Protein AF-A0A7C2YPS8-F1 (afdb_monomer)

Nearest PDB structures (foldseek):
  8v47-assembly1_H  TM=6.560E-01  e=1.185E+00  Escherichia coli B185
  8v49-assembly1_D  TM=6.524E-01  e=1.807E+00  Escherichia coli B185
  8v49-assembly1_B  TM=6.677E-01  e=2.038E+00  Escherichia coli B185
  8v48-assembly1_B  TM=5.789E-01  e=1.185E+00  Escherichia coli B185
  8c3a-assembly2_BD  TM=4.395E-01  e=1.419E+00  Candida albicans

Sequence (73 aa):
MGRGHCGEEARGDRQEGDGGDFMNHRLRRDRRRGLYYVCMHLDGRRIAYLNIDDKIRSKIRNKVAEYLIVEEG

pLDDT: mean 71.42, std 20.36, range [28.7, 93.31]

Mean predicted aligned error: 13.67 Å

Solvent-accessible surface area (backbone atoms only — not comparable to full-atom values): 4944 Å² total; per-residue (Å²): 139,89,87,79,91,88,78,84,78,79,86,64,90,82,78,81,85,87,70,85,88,74,75,37,72,40,81,36,80,45,75,56,96,92,41,42,32,42,36,36,24,49,71,85,40,78,77,46,78,42,76,55,48,74,66,56,50,47,51,53,51,53,56,50,55,73,71,59,69,71,84,89,123

Secondary structure (DSSP, 8-state):
--------------------SSS--EEEEEEETTEEEEEEEETTEEEEEEE--HHHHHHHHHHHHHH------

Foldseek 3Di:
DDDDDDDPDPPDDWDFDFDDDDWRFGWGWDADPNWIWIFTDTPNHGPDIDTCDPVNVVVVVVVVVVVPPDPPD

Radius of gyration: 17.63 Å; Cα contacts (8 Å, |Δi|>4): 72; chains: 1; bounding box: 43×20×64 Å

Structure (mmCIF, N/CA/C/O backbone):
data_AF-A0A7C2YP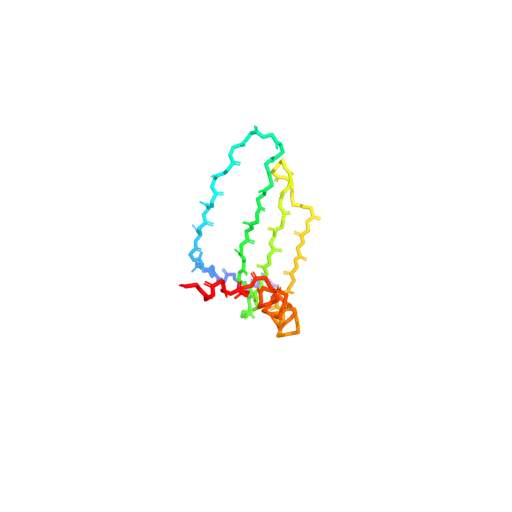S8-F1
#
_entry.id   AF-A0A7C2YPS8-F1
#
loop_
_atom_site.group_PDB
_atom_site.id
_atom_site.type_symbol
_atom_site.label_atom_id
_atom_site.label_alt_id
_atom_site.label_comp_id
_atom_site.label_asym_id
_atom_site.label_entity_id
_atom_site.label_seq_id
_atom_site.pdbx_PDB_ins_code
_atom_site.Cartn_x
_atom_site.Cartn_y
_atom_site.Cartn_z
_atom_site.occupancy
_atom_site.B_iso_or_equiv
_atom_site.auth_seq_id
_atom_site.auth_comp_id
_atom_site.auth_asym_id
_atom_site.auth_atom_id
_atom_site.pdbx_PDB_model_num
ATOM 1 N N . MET A 1 1 ? -22.626 -2.658 -34.720 1.00 37.44 1 MET A N 1
ATOM 2 C CA . MET A 1 1 ? -21.687 -3.535 -33.986 1.00 37.44 1 MET A CA 1
ATOM 3 C C . MET A 1 1 ? -21.016 -2.679 -32.925 1.00 37.44 1 MET A C 1
ATOM 5 O O . MET A 1 1 ? -20.310 -1.749 -33.282 1.00 37.44 1 MET A O 1
ATOM 9 N N . GLY A 1 2 ? -21.379 -2.874 -31.655 1.00 37.16 2 GLY A N 1
ATOM 10 C CA . GLY A 1 2 ? -20.965 -2.007 -30.547 1.00 37.16 2 GLY A CA 1
ATOM 11 C C . GLY A 1 2 ? -19.625 -2.393 -29.915 1.00 37.16 2 GLY A C 1
ATOM 12 O O . GLY A 1 2 ? -19.155 -3.511 -30.125 1.00 37.16 2 GLY A O 1
ATOM 13 N N . ARG A 1 3 ? -19.070 -1.446 -29.139 1.00 38.41 3 ARG A N 1
ATOM 14 C CA . ARG A 1 3 ? -18.107 -1.530 -28.009 1.00 38.41 3 ARG A CA 1
ATOM 15 C C . ARG A 1 3 ? -17.459 -0.140 -27.906 1.00 38.41 3 ARG A C 1
ATOM 17 O O . ARG A 1 3 ? -16.822 0.277 -28.856 1.00 38.41 3 ARG A O 1
ATOM 24 N N . GLY A 1 4 ? -17.560 0.667 -26.863 1.00 28.70 4 GLY A N 1
ATOM 25 C CA . GLY A 1 4 ? -18.126 0.572 -25.526 1.00 28.70 4 GLY A CA 1
ATOM 26 C C . GLY A 1 4 ? -17.585 1.809 -24.799 1.00 28.70 4 GLY A C 1
ATOM 27 O O . GLY A 1 4 ? -16.375 2.021 -24.786 1.00 28.70 4 GLY A O 1
ATOM 28 N N . HIS A 1 5 ? -18.474 2.660 -24.289 1.00 42.31 5 HIS A N 1
ATOM 29 C CA . HIS A 1 5 ? -18.115 3.787 -23.429 1.00 42.31 5 HIS A CA 1
ATOM 30 C C . HIS A 1 5 ? -17.473 3.290 -22.119 1.00 42.31 5 HIS A C 1
ATOM 32 O O . HIS A 1 5 ? -17.720 2.156 -21.709 1.00 42.31 5 HIS A O 1
ATOM 38 N N . CYS A 1 6 ? -16.727 4.197 -21.472 1.00 38.28 6 CYS A N 1
ATOM 39 C CA . CYS A 1 6 ? -16.417 4.294 -20.033 1.00 38.28 6 CYS A CA 1
ATOM 40 C C . CYS A 1 6 ? -14.917 4.272 -19.707 1.00 38.28 6 CYS A C 1
ATOM 42 O O . CYS A 1 6 ? -14.313 3.229 -19.462 1.00 38.28 6 CYS A O 1
ATOM 44 N N . GLY A 1 7 ? -14.349 5.471 -19.601 1.00 35.50 7 GLY A N 1
ATOM 45 C CA . GLY A 1 7 ? -13.069 5.734 -18.955 1.00 35.50 7 GLY A CA 1
ATOM 46 C C . GLY A 1 7 ? -13.147 7.066 -18.222 1.00 35.50 7 GLY A C 1
ATOM 47 O O . GLY A 1 7 ? -12.511 8.023 -18.632 1.00 35.50 7 GLY A O 1
ATOM 48 N N . GLU A 1 8 ? -13.999 7.144 -17.199 1.00 39.69 8 GLU A N 1
ATOM 49 C CA . GLU A 1 8 ? -14.110 8.315 -16.328 1.00 39.69 8 GLU A CA 1
ATOM 50 C C . GLU A 1 8 ? -12.775 8.521 -15.597 1.00 39.69 8 GLU A C 1
ATOM 52 O O . GLU A 1 8 ? -12.325 7.684 -14.807 1.00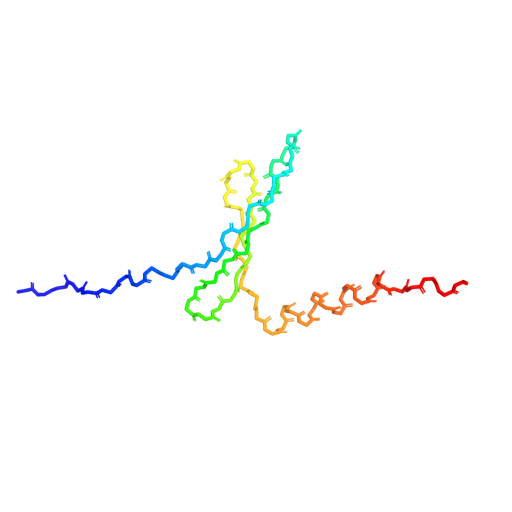 39.69 8 GLU A O 1
ATOM 57 N N . GLU A 1 9 ? -12.094 9.608 -15.950 1.00 41.69 9 GLU A N 1
ATOM 58 C CA . GLU A 1 9 ? -10.795 10.005 -15.427 1.00 41.69 9 GLU A CA 1
ATOM 59 C C . GLU A 1 9 ? -10.939 10.428 -13.963 1.00 41.69 9 GLU A C 1
ATOM 61 O O . GLU A 1 9 ? -11.284 11.566 -13.643 1.00 41.69 9 GLU A O 1
ATOM 66 N N . ALA A 1 10 ? -10.657 9.503 -13.046 1.00 42.81 10 ALA A N 1
ATOM 67 C CA . ALA A 1 10 ? -10.508 9.818 -11.635 1.00 42.81 10 ALA A CA 1
ATOM 68 C C . ALA A 1 10 ? -9.258 10.696 -11.438 1.00 42.81 10 ALA A C 1
ATOM 70 O O . ALA A 1 10 ? -8.149 10.200 -11.238 1.00 42.81 10 ALA A O 1
ATOM 71 N N . ARG A 1 11 ? -9.449 12.016 -11.505 1.00 50.44 11 ARG A N 1
ATOM 72 C CA . ARG A 1 11 ? -8.480 13.038 -11.095 1.00 50.44 11 ARG A CA 1
ATOM 73 C C . ARG A 1 11 ? -8.260 12.919 -9.583 1.00 50.44 11 ARG A C 1
ATOM 75 O O . ARG A 1 11 ? -9.030 13.449 -8.792 1.00 50.44 11 ARG A O 1
ATOM 82 N N . GLY A 1 12 ? -7.269 12.127 -9.183 1.00 43.19 12 GLY A N 1
ATOM 83 C CA . GLY A 1 12 ? -6.776 12.060 -7.808 1.00 43.19 12 GLY A CA 1
ATOM 84 C C . GLY A 1 12 ? -5.531 12.926 -7.659 1.00 43.19 12 GLY A C 1
ATOM 85 O O . GLY A 1 12 ? -4.636 12.846 -8.500 1.00 43.19 12 GLY A O 1
ATOM 86 N N . ASP A 1 13 ? -5.490 13.741 -6.607 1.00 49.81 13 ASP A N 1
ATOM 87 C CA . ASP A 1 13 ? -4.410 14.680 -6.298 1.00 49.81 13 ASP A CA 1
ATOM 88 C C . ASP A 1 13 ? -3.027 14.018 -6.372 1.00 49.81 13 ASP A C 1
ATOM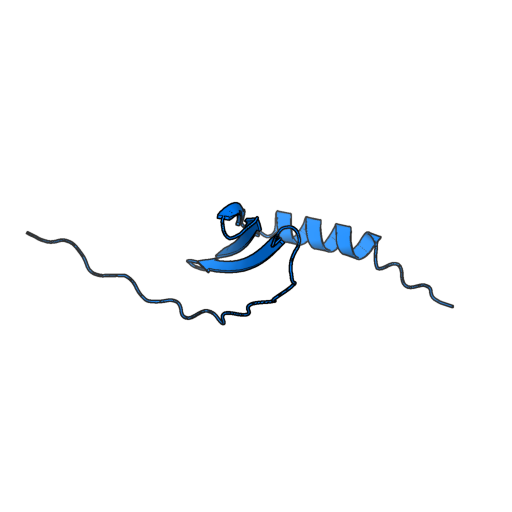 90 O O . ASP A 1 13 ? -2.649 13.160 -5.568 1.00 49.81 13 ASP A O 1
ATOM 94 N N . ARG A 1 14 ? -2.274 14.409 -7.401 1.00 54.22 14 ARG A N 1
ATOM 95 C CA . ARG A 1 14 ? -0.953 13.887 -7.740 1.00 54.22 14 ARG A CA 1
ATOM 96 C C . ARG A 1 14 ? 0.095 14.605 -6.895 1.00 54.22 14 ARG A C 1
ATOM 98 O O . ARG A 1 14 ? 0.607 15.636 -7.311 1.00 54.22 14 ARG A O 1
ATOM 105 N N . GLN A 1 15 ? 0.437 14.060 -5.731 1.00 55.00 15 GLN A N 1
ATOM 106 C CA . GLN A 1 15 ? 1.625 14.509 -4.998 1.00 55.00 15 GLN A CA 1
ATOM 107 C C . GLN A 1 15 ? 2.848 13.686 -5.412 1.00 55.00 15 GLN A C 1
ATOM 109 O O . GLN A 1 15 ? 2.894 12.460 -5.277 1.00 55.00 15 GLN A O 1
ATOM 114 N N . GLU A 1 16 ? 3.828 14.381 -5.984 1.00 53.53 16 GLU A N 1
ATOM 115 C CA . GLU A 1 16 ? 5.138 13.860 -6.354 1.00 53.53 16 GLU A CA 1
ATOM 116 C C . GLU A 1 16 ? 6.140 14.346 -5.301 1.00 53.53 16 GLU A C 1
ATOM 118 O O . GLU A 1 16 ? 6.402 15.537 -5.220 1.00 53.53 16 GLU A O 1
ATOM 123 N N . GLY A 1 17 ? 6.645 13.448 -4.451 1.00 50.66 17 GLY A N 1
ATOM 124 C CA . GLY A 1 17 ? 7.839 13.728 -3.652 1.00 50.66 17 GLY A CA 1
ATOM 125 C C . GLY A 1 17 ? 9.074 13.428 -4.495 1.00 50.66 17 GLY A C 1
ATOM 126 O O . GLY A 1 17 ? 9.150 12.334 -5.065 1.00 50.66 17 GLY A O 1
ATOM 127 N N . ASP A 1 18 ? 9.980 14.398 -4.599 1.00 47.84 18 ASP A N 1
ATOM 128 C CA . ASP A 1 18 ? 11.247 14.302 -5.325 1.00 47.84 18 ASP A CA 1
ATOM 129 C C . ASP A 1 18 ? 12.392 14.136 -4.315 1.00 47.84 18 ASP A C 1
ATOM 131 O O . ASP A 1 18 ? 12.517 14.923 -3.376 1.00 47.84 18 ASP A O 1
ATOM 135 N N . GLY A 1 19 ? 13.170 13.065 -4.452 1.00 46.00 19 GLY A N 1
ATOM 136 C CA . GLY A 1 19 ? 14.281 12.719 -3.566 1.00 46.00 19 GLY A CA 1
ATOM 137 C C . GLY A 1 19 ? 15.427 12.193 -4.417 1.00 46.00 19 GLY A C 1
ATOM 138 O O . GLY A 1 19 ? 15.318 11.100 -4.965 1.00 46.00 19 GLY A O 1
ATOM 139 N N . GLY A 1 20 ? 16.465 13.016 -4.575 1.00 41.88 20 GLY A N 1
ATOM 140 C CA . GLY A 1 20 ? 17.489 12.881 -5.608 1.00 41.88 20 GLY A CA 1
ATOM 141 C C . GLY A 1 20 ? 18.461 11.702 -5.475 1.00 41.88 20 GLY A C 1
ATOM 142 O O . GLY A 1 20 ? 18.852 11.296 -4.384 1.00 41.88 20 GLY A O 1
ATOM 143 N N . ASP A 1 21 ? 18.839 11.210 -6.658 1.00 57.97 21 ASP A N 1
ATOM 144 C CA . ASP A 1 21 ? 20.138 10.721 -7.141 1.00 57.97 21 ASP A CA 1
ATOM 145 C C . ASP A 1 21 ? 21.044 9.926 -6.194 1.00 57.97 21 ASP A C 1
ATOM 147 O O . ASP A 1 21 ? 22.106 10.386 -5.802 1.00 57.97 21 ASP A O 1
ATOM 151 N N . PHE A 1 22 ? 20.639 8.689 -5.901 1.00 48.88 22 PHE A N 1
ATOM 152 C CA . PHE A 1 22 ? 21.352 7.428 -6.190 1.00 48.88 22 PHE A CA 1
ATOM 153 C C . PHE A 1 22 ? 20.332 6.313 -5.897 1.00 48.88 22 PHE A C 1
ATOM 155 O O . PHE A 1 22 ? 19.958 6.118 -4.747 1.00 48.88 22 PHE A O 1
ATOM 162 N N . MET A 1 23 ? 19.837 5.628 -6.938 1.00 54.72 23 MET A N 1
ATOM 163 C CA . MET A 1 23 ? 18.584 4.844 -6.930 1.00 54.72 23 MET A CA 1
ATOM 164 C C . MET A 1 23 ? 17.353 5.716 -6.625 1.00 54.72 23 MET A C 1
ATOM 166 O O . MET A 1 23 ? 17.044 6.021 -5.475 1.00 54.72 23 MET A O 1
ATOM 170 N N . ASN A 1 24 ? 16.603 6.101 -7.662 1.00 65.81 24 ASN A N 1
ATOM 171 C CA . ASN A 1 24 ? 15.379 6.896 -7.493 1.00 65.81 24 ASN A CA 1
ATOM 172 C C . ASN A 1 24 ? 14.245 6.010 -6.934 1.00 65.81 24 ASN A C 1
ATOM 174 O O . ASN A 1 24 ? 13.384 5.524 -7.677 1.00 65.81 24 ASN A O 1
ATOM 178 N N . HIS A 1 25 ? 14.271 5.753 -5.622 1.00 69.50 25 HIS A N 1
ATOM 179 C CA . HIS A 1 25 ? 13.234 5.023 -4.897 1.00 69.50 25 HIS A CA 1
ATOM 180 C C . HIS A 1 25 ? 12.022 5.925 -4.675 1.00 69.50 25 HIS A C 1
ATOM 182 O O . HIS A 1 25 ? 12.005 6.769 -3.782 1.00 69.50 25 HIS A O 1
ATOM 188 N N . ARG A 1 26 ? 10.968 5.728 -5.472 1.00 78.50 26 ARG A N 1
ATOM 189 C CA . ARG A 1 26 ? 9.761 6.560 -5.395 1.00 78.50 26 ARG A CA 1
ATOM 190 C C . ARG A 1 26 ? 8.540 5.744 -5.004 1.00 78.50 26 ARG A C 1
ATOM 192 O O . ARG A 1 26 ? 8.042 4.927 -5.786 1.00 78.50 26 ARG A O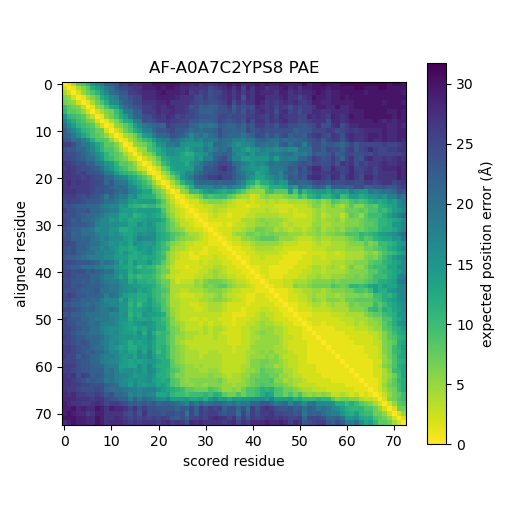 1
ATOM 199 N N . LEU A 1 27 ? 8.010 6.022 -3.816 1.00 82.31 27 LEU A N 1
ATOM 200 C CA . LEU A 1 27 ? 6.686 5.566 -3.403 1.00 82.31 27 LEU A CA 1
ATOM 201 C C . LEU A 1 27 ? 5.631 6.527 -3.957 1.00 82.31 27 LEU A C 1
ATOM 203 O O . LEU A 1 27 ? 5.709 7.736 -3.762 1.00 82.31 27 LEU A O 1
ATOM 207 N N . ARG A 1 28 ? 4.633 5.997 -4.664 1.00 83.69 28 ARG A N 1
ATOM 208 C CA . ARG A 1 28 ? 3.493 6.776 -5.166 1.00 83.69 28 ARG A CA 1
ATOM 209 C C . ARG A 1 28 ? 2.203 6.144 -4.689 1.00 83.69 28 ARG A C 1
ATOM 211 O O . ARG A 1 28 ? 1.982 4.958 -4.918 1.00 83.69 28 ARG A O 1
ATOM 218 N N . ARG A 1 29 ? 1.340 6.938 -4.063 1.00 85.44 29 ARG A N 1
ATOM 219 C CA . ARG A 1 29 ? -0.022 6.515 -3.741 1.00 85.44 29 ARG A CA 1
ATOM 220 C C . ARG A 1 29 ? -0.897 6.629 -4.985 1.00 85.44 29 ARG A C 1
ATOM 222 O O . ARG A 1 29 ? -0.792 7.596 -5.732 1.00 85.44 29 ARG A O 1
ATOM 229 N N . ASP A 1 30 ? -1.759 5.648 -5.179 1.00 86.00 30 ASP A N 1
ATOM 230 C CA . ASP A 1 30 ? -2.727 5.591 -6.268 1.00 86.00 30 ASP A CA 1
ATOM 231 C C . ASP A 1 30 ? -4.104 5.210 -5.700 1.00 86.00 30 ASP A C 1
ATOM 233 O O . ASP A 1 30 ? -4.198 4.508 -4.688 1.00 86.00 30 ASP A O 1
ATOM 237 N N . ARG A 1 31 ? -5.183 5.705 -6.310 1.00 86.44 31 ARG A N 1
ATOM 238 C CA . ARG A 1 31 ? -6.560 5.379 -5.920 1.00 86.44 31 ARG A CA 1
ATOM 239 C C . ARG A 1 31 ? -7.337 4.952 -7.152 1.00 86.44 31 ARG A C 1
ATOM 241 O O . ARG A 1 31 ? -7.597 5.761 -8.037 1.00 86.44 31 ARG A O 1
ATOM 248 N N . ARG A 1 32 ? -7.791 3.699 -7.172 1.00 86.31 32 ARG A N 1
ATOM 249 C CA . ARG A 1 32 ? -8.501 3.124 -8.318 1.00 86.31 32 ARG A CA 1
ATOM 250 C C . ARG A 1 32 ? -9.729 2.356 -7.854 1.00 86.31 32 ARG A C 1
ATOM 252 O O . ARG A 1 32 ? -9.616 1.464 -7.025 1.00 86.31 32 ARG A O 1
ATOM 259 N N . ARG A 1 33 ? -10.905 2.698 -8.399 1.00 88.12 33 ARG A N 1
ATOM 260 C CA . ARG A 1 33 ? -12.199 2.055 -8.073 1.00 88.12 33 ARG A CA 1
ATOM 261 C C . ARG A 1 33 ? -12.476 1.968 -6.558 1.00 88.12 33 ARG A C 1
ATOM 263 O O . ARG A 1 33 ? -12.932 0.945 -6.068 1.00 88.12 33 ARG A O 1
ATOM 270 N N . GLY A 1 34 ? -12.147 3.027 -5.816 1.00 86.19 34 GLY A N 1
ATOM 271 C CA . GLY A 1 34 ? -12.326 3.087 -4.357 1.00 86.19 34 GLY A CA 1
ATOM 272 C C . GLY A 1 34 ? -11.255 2.364 -3.530 1.00 86.19 34 GLY A C 1
ATOM 273 O O . GLY A 1 34 ? -11.244 2.507 -2.313 1.00 86.19 34 GLY A O 1
ATOM 274 N N . LEU A 1 35 ? -10.326 1.648 -4.167 1.00 87.00 35 LEU A N 1
ATOM 275 C CA . LEU A 1 35 ? -9.207 0.977 -3.507 1.00 87.00 35 LEU A CA 1
ATOM 276 C C . LEU A 1 35 ? -7.957 1.862 -3.509 1.00 87.00 35 LEU A C 1
ATOM 278 O O . LEU A 1 35 ? -7.746 2.659 -4.429 1.00 87.00 35 LEU A O 1
ATOM 282 N N . TYR A 1 36 ? -7.128 1.711 -2.477 1.00 88.81 36 TYR A N 1
ATOM 283 C CA . TYR A 1 36 ? -5.868 2.434 -2.327 1.00 88.81 36 TYR A CA 1
ATOM 284 C C . TYR A 1 36 ? -4.691 1.536 -2.660 1.00 88.81 36 TYR A C 1
ATOM 286 O O . TYR A 1 36 ? -4.618 0.409 -2.189 1.00 88.81 36 TYR A O 1
ATOM 294 N N . TYR A 1 37 ? -3.731 2.064 -3.405 1.00 89.12 37 TYR A N 1
ATOM 295 C CA . TYR A 1 37 ? -2.529 1.346 -3.786 1.00 89.12 37 TYR A CA 1
ATOM 296 C C . TYR A 1 37 ? -1.278 2.168 -3.501 1.00 89.12 37 TYR A C 1
ATOM 298 O O . TYR A 1 37 ? -1.311 3.400 -3.480 1.00 89.12 37 TYR A O 1
ATOM 306 N N . VAL A 1 38 ? -0.162 1.471 -3.319 1.00 89.50 38 VAL A N 1
ATOM 307 C CA . VAL A 1 38 ? 1.179 2.051 -3.294 1.00 89.50 38 VAL A CA 1
ATOM 308 C C . VAL A 1 38 ? 1.993 1.423 -4.421 1.00 89.50 38 VAL A C 1
ATOM 310 O O . VAL A 1 38 ? 2.209 0.212 -4.457 1.00 89.50 38 VAL A O 1
ATOM 313 N N . CYS A 1 39 ? 2.439 2.254 -5.357 1.00 88.75 39 CYS A N 1
ATOM 314 C CA . CYS A 1 39 ? 3.416 1.904 -6.377 1.00 88.75 39 CYS A CA 1
ATOM 315 C C . CYS A 1 39 ? 4.818 2.191 -5.852 1.00 88.75 39 CYS A C 1
ATOM 317 O O . CYS A 1 39 ? 5.097 3.318 -5.442 1.00 88.75 39 CYS A O 1
ATOM 319 N N . MET A 1 40 ? 5.715 1.222 -5.970 1.00 88.38 40 MET A N 1
ATOM 320 C CA . MET A 1 40 ? 7.139 1.427 -5.720 1.00 88.38 40 MET A CA 1
ATOM 321 C C . MET A 1 40 ? 7.868 1.479 -7.053 1.00 88.38 40 MET A C 1
ATOM 323 O O . MET A 1 40 ? 7.704 0.582 -7.886 1.00 88.38 40 MET A O 1
ATOM 327 N N . HIS A 1 41 ? 8.651 2.531 -7.257 1.00 87.81 41 HIS A N 1
ATOM 328 C CA . HIS A 1 41 ? 9.507 2.685 -8.424 1.00 87.81 41 HIS A CA 1
ATOM 329 C C . HIS A 1 41 ? 10.968 2.638 -8.003 1.00 87.81 41 HIS A C 1
ATOM 331 O O . HIS A 1 41 ? 11.316 3.153 -6.943 1.00 87.81 41 HIS A O 1
ATOM 337 N N . LEU A 1 42 ? 11.780 2.033 -8.859 1.00 85.69 42 LEU A N 1
ATOM 338 C CA . LEU A 1 42 ? 13.230 2.041 -8.809 1.00 85.69 42 LEU A CA 1
ATOM 339 C C . LEU A 1 42 ? 13.724 2.503 -10.174 1.00 85.69 42 LEU A C 1
ATOM 341 O O . LEU A 1 42 ? 13.351 1.900 -11.182 1.00 85.69 42 LEU A O 1
ATOM 345 N N . ASP A 1 43 ? 14.481 3.595 -10.217 1.00 85.88 43 ASP A N 1
ATOM 346 C CA . ASP A 1 43 ? 15.021 4.171 -11.459 1.00 85.88 43 ASP A CA 1
ATOM 347 C C . ASP A 1 43 ? 13.945 4.382 -12.536 1.00 85.88 43 ASP A C 1
ATOM 349 O O . ASP A 1 43 ? 14.071 3.995 -13.699 1.00 85.88 43 ASP A O 1
ATOM 353 N N . GLY A 1 44 ? 12.801 4.927 -12.111 1.00 80.94 44 GLY A N 1
ATOM 354 C CA . GLY A 1 44 ? 11.644 5.176 -12.975 1.00 80.94 44 GLY A CA 1
ATOM 355 C C . GLY A 1 44 ? 10.855 3.924 -13.383 1.00 80.94 44 GLY A C 1
ATOM 356 O O . GLY A 1 44 ? 9.768 4.049 -13.951 1.00 80.94 44 GLY A O 1
ATOM 357 N N . ARG A 1 45 ? 11.322 2.713 -13.056 1.00 84.06 45 ARG A N 1
ATOM 358 C CA . ARG A 1 45 ? 10.620 1.452 -13.335 1.00 84.06 45 ARG A CA 1
ATOM 359 C C . ARG A 1 45 ? 9.772 1.035 -12.144 1.00 84.06 45 ARG A C 1
ATOM 361 O O . ARG A 1 45 ? 10.253 0.969 -11.018 1.00 84.06 45 ARG A O 1
ATOM 368 N N . ARG A 1 46 ? 8.496 0.712 -12.378 1.00 87.25 46 ARG A N 1
ATOM 369 C CA . ARG A 1 46 ? 7.618 0.172 -11.329 1.00 87.25 46 ARG A CA 1
ATOM 370 C C . ARG A 1 46 ? 8.070 -1.242 -10.963 1.00 87.25 46 ARG A C 1
ATOM 372 O O . ARG A 1 46 ? 7.900 -2.156 -11.764 1.00 87.25 46 ARG A O 1
ATOM 379 N N . ILE A 1 47 ? 8.583 -1.413 -9.749 1.00 91.38 47 ILE A N 1
ATOM 380 C CA . ILE A 1 47 ? 9.055 -2.704 -9.227 1.00 91.38 47 ILE A CA 1
ATOM 381 C C . ILE A 1 47 ? 8.007 -3.418 -8.373 1.00 91.38 47 ILE A C 1
ATOM 383 O O . ILE A 1 47 ? 8.036 -4.638 -8.259 1.00 91.38 47 ILE A O 1
ATOM 387 N N . ALA A 1 48 ? 7.051 -2.682 -7.800 1.00 89.12 48 ALA A N 1
ATOM 388 C CA . ALA A 1 48 ? 5.965 -3.277 -7.032 1.00 89.12 48 ALA A CA 1
ATOM 389 C C . ALA A 1 48 ? 4.697 -2.424 -7.068 1.00 89.12 48 ALA A C 1
ATOM 391 O O . ALA A 1 48 ? 4.737 -1.204 -7.256 1.00 89.12 48 ALA A O 1
ATOM 392 N N . TYR A 1 49 ? 3.565 -3.090 -6.856 1.00 89.00 49 TYR A N 1
ATOM 393 C CA . TYR A 1 49 ? 2.255 -2.468 -6.746 1.00 89.00 49 TYR A CA 1
ATOM 394 C C . TYR A 1 49 ? 1.451 -3.191 -5.669 1.00 89.00 49 TYR A C 1
ATOM 396 O O . TYR A 1 49 ? 1.109 -4.361 -5.830 1.00 89.00 49 TYR A O 1
ATOM 404 N N . LEU A 1 50 ? 1.195 -2.508 -4.556 1.00 89.75 50 LEU A N 1
ATOM 405 C CA . LEU A 1 50 ? 0.569 -3.089 -3.372 1.00 89.75 50 LEU A CA 1
ATOM 406 C C . LEU A 1 50 ? -0.809 -2.474 -3.146 1.00 89.75 50 LEU A C 1
ATOM 408 O O . LEU A 1 50 ? -0.917 -1.257 -3.039 1.00 89.75 50 LEU A O 1
ATOM 412 N N . ASN A 1 51 ? -1.843 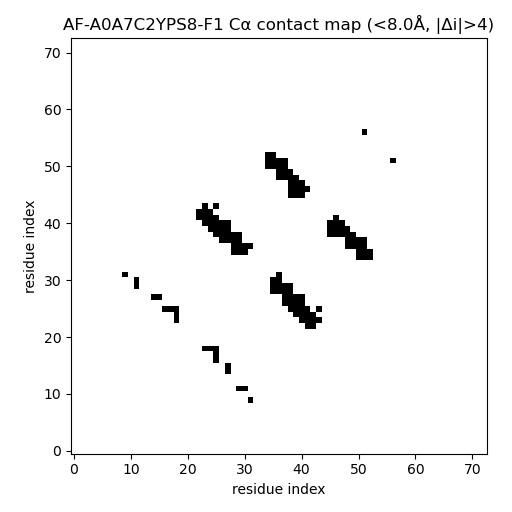-3.308 -3.029 1.00 91.44 51 ASN A N 1
ATOM 413 C CA . ASN A 1 51 ? -3.155 -2.881 -2.544 1.00 91.44 51 ASN A CA 1
ATOM 414 C C . ASN A 1 51 ? -3.110 -2.691 -1.020 1.00 91.44 51 ASN A C 1
ATOM 416 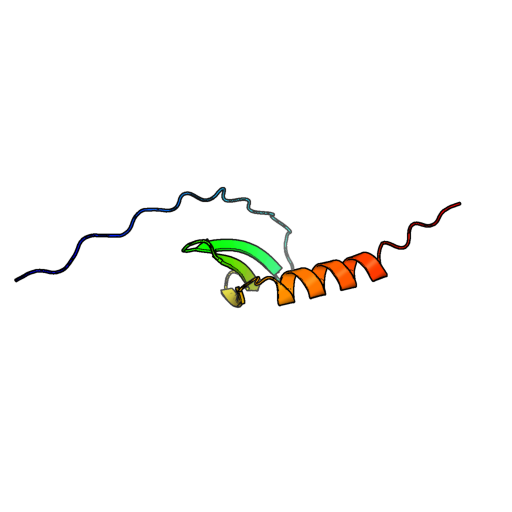O O . ASN A 1 51 ? -2.673 -3.585 -0.297 1.00 91.44 51 ASN A O 1
ATOM 420 N N . ILE A 1 52 ? -3.571 -1.543 -0.538 1.00 89.94 52 ILE A N 1
ATOM 421 C CA . ILE A 1 52 ? -3.642 -1.200 0.881 1.00 89.94 52 ILE A CA 1
ATOM 422 C C . ILE A 1 52 ? -5.062 -1.476 1.372 1.00 89.94 52 ILE A C 1
ATOM 424 O O . ILE A 1 52 ? -5.913 -0.586 1.407 1.00 89.94 52 ILE A O 1
ATOM 428 N N . ASP A 1 53 ? -5.307 -2.728 1.746 1.00 91.50 53 ASP A N 1
ATOM 429 C CA . ASP A 1 53 ? -6.525 -3.127 2.447 1.00 91.50 53 ASP A CA 1
ATOM 430 C C . ASP A 1 53 ? -6.445 -2.818 3.957 1.00 91.50 53 ASP A C 1
ATOM 432 O O . ASP A 1 53 ? -5.421 -2.363 4.484 1.00 91.50 53 ASP A O 1
ATOM 436 N N . ASP A 1 54 ? -7.536 -3.080 4.680 1.00 91.19 54 ASP A N 1
ATOM 437 C CA . ASP A 1 54 ? -7.622 -2.819 6.120 1.00 91.19 54 ASP A CA 1
ATOM 438 C C . ASP A 1 54 ? -6.602 -3.624 6.941 1.00 91.19 54 ASP A C 1
ATOM 440 O O . ASP A 1 54 ? -6.124 -3.153 7.979 1.00 91.19 54 ASP A O 1
ATOM 444 N N . LYS A 1 55 ? -6.214 -4.815 6.471 1.00 93.31 55 LYS A N 1
ATOM 445 C CA . LYS A 1 55 ? -5.236 -5.684 7.134 1.00 93.31 55 LYS A CA 1
ATOM 446 C C . LYS A 1 55 ? -3.829 -5.117 6.990 1.00 93.31 55 LYS A C 1
ATOM 448 O O . LYS A 1 55 ? -3.103 -5.034 7.980 1.00 93.31 55 LYS A O 1
ATOM 453 N N . ILE A 1 56 ? -3.446 -4.694 5.787 1.00 90.69 56 ILE A N 1
ATOM 454 C CA . ILE A 1 56 ? -2.171 -4.019 5.526 1.00 90.69 56 ILE A CA 1
ATOM 455 C C . ILE A 1 56 ? -2.113 -2.694 6.285 1.00 90.69 56 ILE A C 1
ATOM 457 O O . ILE A 1 56 ? -1.121 -2.427 6.963 1.00 90.69 56 ILE A O 1
ATOM 461 N N . ARG A 1 57 ? -3.194 -1.907 6.265 1.00 88.50 57 ARG A N 1
ATOM 462 C CA . ARG A 1 57 ? -3.282 -0.651 7.022 1.00 88.50 57 ARG A CA 1
ATOM 463 C C . ARG A 1 57 ? -3.073 -0.875 8.520 1.00 88.50 57 ARG A C 1
ATOM 465 O O . ARG A 1 57 ? -2.319 -0.136 9.149 1.00 88.50 57 ARG A O 1
ATOM 472 N N . SER A 1 58 ? -3.6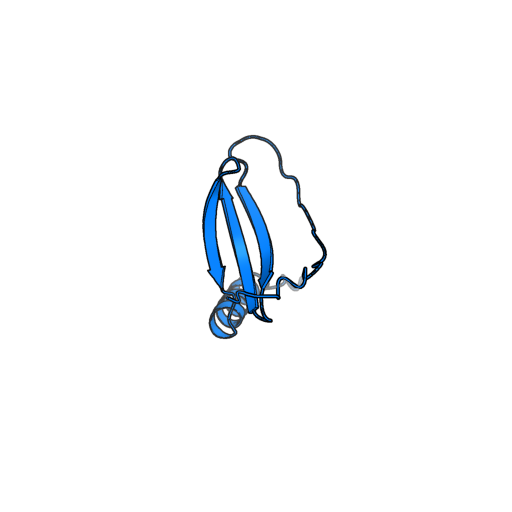88 -1.916 9.080 1.00 92.19 58 SER A N 1
ATOM 473 C CA . SER A 1 58 ? -3.534 -2.275 10.495 1.00 92.19 58 SER A CA 1
ATOM 474 C C . SER A 1 58 ? -2.104 -2.704 10.830 1.00 92.19 58 SER A C 1
ATOM 476 O O . SER A 1 58 ? -1.564 -2.273 11.843 1.00 92.19 58 SER A O 1
ATOM 478 N N . LYS A 1 59 ? -1.454 -3.485 9.956 1.00 91.69 59 LYS A N 1
ATOM 479 C CA . LYS A 1 59 ? -0.044 -3.874 10.121 1.00 91.69 59 LYS A CA 1
ATOM 480 C C . LYS A 1 59 ? 0.896 -2.672 10.120 1.00 91.69 59 LYS A C 1
ATOM 482 O O . LYS A 1 59 ? 1.744 -2.583 11.000 1.00 91.69 59 LYS A O 1
ATOM 487 N N . ILE A 1 60 ? 0.732 -1.755 9.163 1.00 87.44 60 ILE A N 1
ATOM 488 C CA . ILE A 1 60 ? 1.544 -0.531 9.091 1.00 87.44 60 ILE A CA 1
ATOM 489 C C . ILE A 1 60 ? 1.345 0.293 10.362 1.00 87.44 60 ILE A C 1
ATOM 491 O O . ILE A 1 60 ? 2.324 0.673 10.992 1.00 87.44 60 ILE A O 1
ATOM 495 N N . ARG A 1 61 ? 0.091 0.518 10.777 1.00 89.00 61 ARG A N 1
ATOM 496 C CA . ARG A 1 61 ? -0.221 1.287 11.988 1.00 89.00 61 ARG A CA 1
ATOM 497 C C . ARG A 1 61 ? 0.416 0.679 13.235 1.00 89.00 61 ARG A C 1
ATOM 499 O O . ARG A 1 61 ? 1.037 1.409 13.994 1.00 89.00 61 ARG A O 1
ATOM 506 N N . ASN A 1 62 ? 0.286 -0.633 13.430 1.00 91.94 62 ASN A N 1
ATOM 507 C CA . ASN A 1 62 ? 0.877 -1.314 14.581 1.00 91.94 62 ASN A CA 1
ATOM 508 C C . ASN A 1 62 ? 2.404 -1.205 14.556 1.00 91.94 62 ASN A C 1
ATOM 510 O O . ASN A 1 62 ? 3.006 -0.889 15.573 1.00 91.94 62 ASN A O 1
ATOM 514 N N . LYS A 1 63 ? 3.019 -1.384 13.379 1.00 88.75 63 LYS A N 1
ATOM 515 C CA . LYS A 1 63 ? 4.471 -1.289 13.245 1.00 88.75 63 LYS A CA 1
ATOM 516 C C . LYS A 1 63 ? 4.979 0.122 13.522 1.00 88.75 63 LYS A C 1
ATOM 518 O O . LYS A 1 63 ? 5.974 0.277 14.206 1.00 88.75 63 LYS A O 1
ATOM 523 N N . VAL A 1 64 ? 4.288 1.148 13.029 1.00 87.06 64 VAL A N 1
ATOM 524 C CA . VAL A 1 64 ? 4.610 2.549 13.331 1.00 87.06 64 VAL A CA 1
ATOM 525 C C . VAL A 1 64 ? 4.434 2.837 14.823 1.00 87.06 64 VAL A C 1
ATOM 527 O O . VAL A 1 64 ? 5.303 3.463 15.412 1.00 87.06 64 VAL A O 1
ATOM 530 N N . ALA A 1 65 ? 3.366 2.336 15.452 1.00 88.69 65 ALA A N 1
ATOM 531 C CA . ALA A 1 65 ? 3.133 2.509 16.885 1.00 88.69 65 ALA A CA 1
ATOM 532 C C . ALA A 1 65 ? 4.252 1.904 17.754 1.00 88.69 65 ALA A C 1
ATOM 534 O O . ALA A 1 65 ? 4.606 2.505 18.760 1.00 88.69 65 ALA A O 1
ATOM 535 N N . GLU A 1 66 ? 4.856 0.778 17.349 1.00 86.81 66 GLU A N 1
ATOM 536 C CA . GLU A 1 66 ? 6.038 0.210 18.027 1.00 86.81 66 GLU A CA 1
ATOM 537 C C . GLU A 1 66 ? 7.242 1.169 18.037 1.00 86.81 66 GLU A C 1
ATOM 539 O O . GLU A 1 66 ? 8.035 1.136 18.972 1.00 86.81 66 GLU A O 1
ATOM 544 N N . TYR A 1 67 ? 7.393 2.007 17.007 1.00 80.88 67 TYR A N 1
ATOM 545 C CA . TYR A 1 67 ? 8.501 2.965 16.894 1.00 80.88 67 TYR A CA 1
ATOM 546 C C . TYR A 1 67 ? 8.157 4.367 17.403 1.00 80.88 67 TYR A C 1
ATOM 548 O O . TYR A 1 67 ? 9.056 5.181 17.574 1.00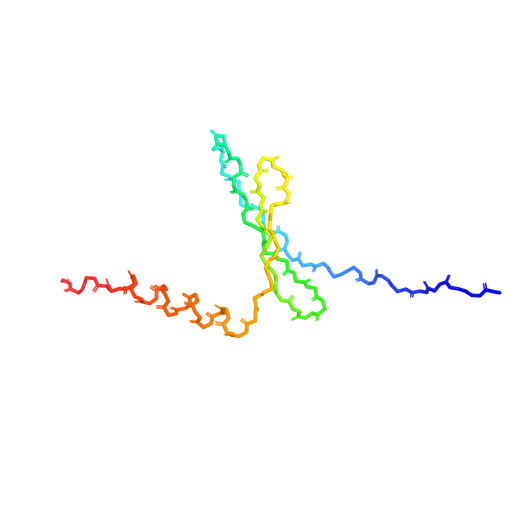 80.88 67 TYR A O 1
ATOM 556 N N . LEU A 1 68 ? 6.877 4.663 17.643 1.00 71.75 68 LEU A N 1
ATOM 557 C CA . LEU A 1 68 ? 6.412 5.936 18.200 1.00 71.75 68 LEU A CA 1
ATOM 558 C C . LEU A 1 68 ? 6.383 5.926 19.737 1.00 71.75 68 LEU A C 1
ATOM 560 O O . LEU A 1 68 ? 5.591 6.658 20.328 1.00 71.75 68 LEU A O 1
ATOM 564 N N . ILE A 1 69 ? 7.225 5.122 20.397 1.00 64.50 69 ILE A N 1
ATOM 565 C CA . ILE A 1 69 ? 7.456 5.275 21.838 1.00 64.50 69 ILE A CA 1
ATOM 566 C C . ILE A 1 69 ? 8.121 6.641 22.025 1.00 64.50 69 ILE A C 1
ATOM 568 O O . ILE A 1 69 ? 9.308 6.817 21.768 1.00 64.50 69 ILE A O 1
ATOM 572 N N . VAL A 1 70 ? 7.297 7.622 22.380 1.00 61.12 70 VAL A N 1
ATOM 573 C CA . VAL A 1 70 ? 7.701 8.969 22.764 1.00 61.12 70 VAL A CA 1
ATOM 574 C C . VAL A 1 70 ? 8.613 8.820 23.980 1.00 61.12 70 VAL A C 1
ATOM 576 O O . VAL A 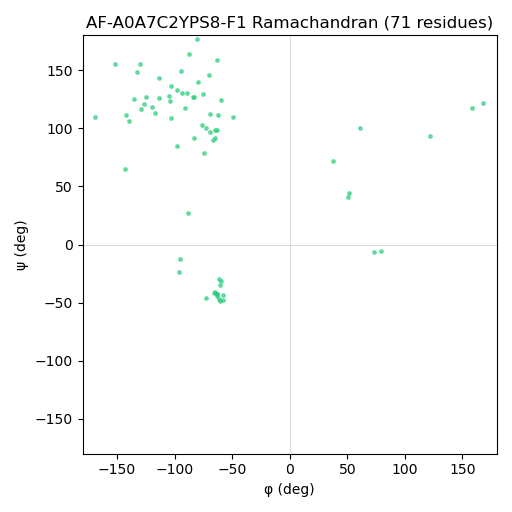1 70 ? 8.211 8.196 24.961 1.00 61.12 70 VAL A O 1
ATOM 579 N N . GLU A 1 71 ? 9.833 9.357 23.923 1.00 57.50 71 GLU A N 1
ATOM 580 C CA . GLU A 1 71 ? 10.573 9.636 25.153 1.00 57.50 71 GLU A CA 1
ATOM 581 C C . GLU A 1 71 ? 9.768 10.691 25.923 1.00 57.50 71 GLU A C 1
ATOM 583 O O . GLU A 1 71 ? 9.794 11.873 25.586 1.00 57.50 71 GLU A O 1
ATOM 588 N N . GLU A 1 72 ? 8.978 10.260 26.908 1.00 56.56 72 GLU A N 1
ATOM 589 C CA . GLU A 1 72 ? 8.544 11.150 27.982 1.00 56.56 72 GLU A CA 1
ATOM 590 C C . GLU A 1 72 ? 9.765 11.388 28.880 1.00 56.56 72 GLU A C 1
ATOM 592 O O . GLU A 1 72 ? 10.144 10.525 29.674 1.00 56.56 72 GLU A O 1
ATOM 597 N N . GLY A 1 73 ? 10.409 12.541 28.685 1.00 44.38 73 GLY A N 1
ATOM 598 C CA . GLY A 1 73 ? 11.427 13.120 29.560 1.00 44.38 73 GLY A CA 1
ATOM 599 C C . GLY A 1 73 ? 10.987 14.493 30.041 1.00 44.38 73 GLY A C 1
ATOM 600 O O . GLY A 1 73 ? 10.464 15.260 29.200 1.00 44.38 73 GLY A O 1
#